Protein AF-A0A0V1NC79-F1 (afdb_monomer)

Solvent-accessible surface area (backbone atoms only — not comparable to full-atom values): 6723 Å² total; per-residue (Å²): 142,82,83,80,81,76,80,69,90,76,75,84,74,47,71,68,56,51,51,52,52,51,49,56,62,57,64,66,64,80,40,80,86,57,73,51,76,47,66,57,91,97,48,67,37,35,34,34,34,45,53,92,43,76,91,49,78,42,79,40,91,54,48,58,84,39,56,78,93,31,72,70,22,52,76,40,45,57,76,78,42,99,42,95,88,61,84,86,86,88,85,74,89,72,75,79,83,77,85,130

Mean predicted aligned error: 15.79 Å

Nearest PDB structures (foldseek):
  1pug-assembly1_A  TM=3.960E-01  e=7.313E-01  Escherichia coli
  7tve-assembly1_C  TM=4.753E-01  e=5.583E+00  Saccharomyces cerevisiae W303
  2dsy-assembly1_D  TM=3.828E-01  e=7.258E+00  Thermus thermophilus
  6lt0-assembly1_F  TM=3.603E-01  e=5.229E+00  Homo sapiens

Sequence (100 aa):
MGELMKTDNVIKYDFLSIAMFQYSLLRSVQYKYRAIVYKAPGQNTSKIILASAAGNWDDGAVPLSNIARHSFAATLEHVVQANNHIKFLAYNNVPPAVPN

pLDDT: mean 70.28, std 13.2, range [38.25, 89.56]

Radius of gyration: 26.26 Å; Cα contacts (8 Å, |Δi|>4): 69; chains: 1; bounding box: 98×27×46 Å

Structure (mmCIF, N/CA/C/O backbone):
data_AF-A0A0V1NC79-F1
#
_entry.id   AF-A0A0V1NC79-F1
#
loop_
_atom_site.group_PDB
_atom_site.id
_atom_site.type_symbol
_atom_site.label_atom_id
_atom_site.label_alt_id
_atom_site.label_comp_id
_atom_site.label_asym_id
_atom_site.label_entity_id
_atom_site.label_seq_id
_atom_site.pdbx_PDB_ins_code
_atom_site.Cartn_x
_atom_site.Cartn_y
_atom_site.Cartn_z
_atom_site.occupancy
_atom_site.B_iso_or_equiv
_atom_site.auth_seq_id
_atom_site.auth_comp_id
_atom_site.auth_asym_id
_atom_site.auth_atom_id
_atom_site.pdbx_PDB_model_num
ATOM 1 N N . MET A 1 1 ? 72.357 -9.558 -29.057 1.00 41.91 1 MET A N 1
ATOM 2 C CA . MET A 1 1 ? 71.234 -10.403 -28.605 1.00 41.91 1 MET A CA 1
ATOM 3 C C . MET A 1 1 ? 70.792 -9.872 -27.255 1.00 41.91 1 MET A C 1
ATOM 5 O O . MET A 1 1 ? 71.552 -9.978 -26.306 1.00 41.91 1 MET A O 1
ATOM 9 N N . GLY A 1 2 ? 69.648 -9.199 -27.199 1.00 38.25 2 GLY A N 1
ATOM 10 C CA . GLY A 1 2 ? 69.095 -8.633 -25.972 1.00 38.25 2 GLY A CA 1
ATOM 11 C C . GLY A 1 2 ? 67.608 -8.429 -26.199 1.00 38.25 2 GLY A C 1
ATOM 12 O O . GLY A 1 2 ? 67.208 -7.471 -26.852 1.00 38.25 2 GLY A O 1
ATOM 13 N N . GLU A 1 3 ? 66.824 -9.412 -25.783 1.00 46.59 3 GLU A N 1
ATOM 14 C CA . GLU A 1 3 ? 65.375 -9.433 -25.932 1.00 46.59 3 GLU A CA 1
ATOM 15 C C . GLU A 1 3 ? 64.769 -8.469 -24.902 1.00 46.59 3 GLU A C 1
ATOM 17 O O . GLU A 1 3 ? 64.992 -8.603 -23.698 1.00 46.59 3 GLU A O 1
ATOM 22 N N . LEU A 1 4 ? 64.060 -7.441 -25.379 1.00 51.44 4 LEU A N 1
ATOM 23 C CA . LEU A 1 4 ? 63.289 -6.537 -24.530 1.00 51.44 4 LEU A CA 1
ATOM 24 C C . LEU A 1 4 ? 62.156 -7.341 -23.888 1.00 51.44 4 LEU A C 1
ATOM 26 O O . LEU A 1 4 ? 61.233 -7.779 -24.573 1.00 51.44 4 LEU A O 1
ATOM 30 N N . MET A 1 5 ? 62.242 -7.526 -22.572 1.00 47.25 5 MET A N 1
ATOM 31 C CA . MET A 1 5 ? 61.216 -8.174 -21.762 1.00 47.25 5 MET A CA 1
ATOM 32 C C . MET A 1 5 ? 59.914 -7.368 -21.882 1.00 47.25 5 MET A C 1
ATOM 34 O O . MET A 1 5 ? 59.775 -6.277 -21.327 1.00 47.25 5 MET A O 1
ATOM 38 N N . LYS A 1 6 ? 58.978 -7.886 -22.679 1.00 54.50 6 LYS A N 1
ATOM 39 C CA . LYS A 1 6 ? 57.632 -7.344 -22.840 1.00 54.50 6 LYS A CA 1
ATOM 40 C C . LYS A 1 6 ? 56.916 -7.562 -21.513 1.00 54.50 6 LYS A C 1
ATOM 42 O O . LYS A 1 6 ? 56.674 -8.699 -21.129 1.00 54.50 6 LYS A O 1
ATOM 47 N N . THR A 1 7 ? 56.656 -6.489 -20.775 1.00 49.28 7 THR A N 1
ATOM 48 C CA . THR A 1 7 ? 55.886 -6.582 -19.538 1.00 49.28 7 THR A CA 1
ATOM 49 C C . THR A 1 7 ? 54.463 -6.979 -19.899 1.00 49.28 7 THR A C 1
ATOM 51 O O . THR A 1 7 ? 53.722 -6.232 -20.540 1.00 49.28 7 THR A O 1
ATOM 54 N N . ASP A 1 8 ? 54.128 -8.212 -19.540 1.00 50.62 8 ASP A N 1
ATOM 55 C CA . ASP A 1 8 ? 52.807 -8.781 -19.721 1.00 50.62 8 ASP A CA 1
ATOM 56 C C . ASP A 1 8 ? 51.744 -7.930 -19.029 1.00 50.62 8 ASP A C 1
ATOM 58 O O . ASP A 1 8 ? 51.993 -7.274 -18.016 1.00 50.62 8 ASP A O 1
ATOM 62 N N . ASN A 1 9 ? 50.559 -7.958 -19.634 1.00 50.66 9 ASN A N 1
ATOM 63 C CA . ASN A 1 9 ? 49.319 -7.257 -19.313 1.00 50.66 9 ASN A CA 1
ATOM 64 C C . ASN A 1 9 ? 48.863 -7.365 -17.841 1.00 50.66 9 ASN A C 1
ATOM 66 O O . ASN A 1 9 ? 47.792 -7.896 -17.544 1.00 50.66 9 ASN A O 1
ATOM 70 N N . VAL A 1 10 ? 49.612 -6.794 -16.901 1.00 47.19 10 VAL A N 1
ATOM 71 C CA . VAL A 1 10 ? 49.149 -6.560 -15.534 1.00 47.19 10 VAL A CA 1
ATOM 72 C C . VAL A 1 10 ? 48.375 -5.245 -15.531 1.00 47.19 10 VAL A C 1
ATOM 74 O O . VAL A 1 10 ? 48.900 -4.168 -15.272 1.00 47.19 10 VAL A O 1
ATOM 77 N N . ILE A 1 11 ? 47.108 -5.364 -15.921 1.00 49.88 11 ILE A N 1
ATOM 78 C CA . ILE A 1 11 ? 45.972 -4.636 -15.357 1.00 49.88 11 ILE A CA 1
ATOM 79 C C . ILE A 1 11 ? 46.233 -3.141 -15.084 1.00 49.88 11 ILE A C 1
ATOM 81 O O . ILE A 1 11 ? 46.400 -2.703 -13.948 1.00 49.88 11 ILE A O 1
ATOM 85 N N . LYS A 1 12 ? 46.179 -2.320 -16.137 1.00 48.88 12 LYS A N 1
ATOM 86 C CA . LYS A 1 12 ? 45.888 -0.886 -15.993 1.00 48.88 12 LYS A CA 1
ATOM 87 C C . LYS A 1 12 ? 44.376 -0.684 -16.048 1.00 48.88 12 LYS A C 1
ATOM 89 O O . LYS A 1 12 ? 43.850 -0.195 -17.042 1.00 48.88 12 LYS A O 1
ATOM 94 N N . TYR A 1 13 ? 43.664 -1.086 -14.997 1.00 53.34 13 TYR A N 1
ATOM 95 C CA . TYR A 1 13 ? 42.352 -0.486 -14.766 1.00 53.34 13 TYR A CA 1
ATOM 96 C C . TYR A 1 13 ? 42.608 0.938 -14.271 1.00 53.34 13 TYR A C 1
ATOM 98 O O . TYR A 1 13 ? 43.214 1.137 -13.222 1.00 53.34 13 TYR A O 1
ATOM 106 N N . ASP A 1 14 ? 42.220 1.923 -15.077 1.00 60.56 14 ASP A N 1
ATOM 107 C CA . ASP A 1 14 ? 42.331 3.343 -14.747 1.00 60.56 14 ASP A CA 1
ATOM 108 C C . ASP A 1 14 ? 41.616 3.635 -13.411 1.00 60.56 14 ASP A C 1
ATOM 110 O O . ASP A 1 14 ? 40.536 3.100 -13.145 1.00 60.56 14 ASP A O 1
ATOM 114 N N . PHE A 1 15 ? 42.198 4.490 -12.566 1.00 62.94 15 PHE A N 1
ATOM 115 C CA . PHE A 1 15 ? 41.594 4.925 -11.302 1.00 62.94 15 PHE A CA 1
ATOM 116 C C . PHE A 1 15 ? 40.206 5.539 -11.519 1.00 62.94 15 PHE A C 1
ATOM 118 O O . PHE A 1 15 ? 39.314 5.345 -10.695 1.00 62.94 15 PHE A O 1
ATOM 125 N N . LEU A 1 16 ? 39.990 6.202 -12.659 1.00 59.72 16 LEU A N 1
ATOM 126 C CA . LEU A 1 16 ? 38.669 6.674 -13.080 1.00 59.72 16 LEU A CA 1
ATOM 127 C C . LEU A 1 16 ? 37.700 5.519 -13.354 1.00 59.72 16 LEU A C 1
ATOM 129 O O . LEU A 1 16 ? 36.537 5.591 -12.969 1.00 59.72 16 LEU A O 1
ATOM 133 N N . SER A 1 17 ? 38.172 4.426 -13.955 1.00 66.69 17 SER A N 1
ATOM 134 C CA . SER A 1 17 ? 37.346 3.245 -14.238 1.00 66.69 17 SER A CA 1
ATOM 135 C C . SER A 1 17 ? 36.953 2.507 -12.956 1.00 66.69 17 SER A C 1
ATOM 137 O O . SER A 1 17 ? 35.800 2.106 -12.806 1.00 66.69 17 SER A O 1
ATOM 139 N N . ILE A 1 18 ? 37.874 2.391 -11.995 1.00 62.94 18 ILE A N 1
ATOM 140 C CA . ILE A 1 18 ? 37.599 1.796 -10.679 1.00 62.94 18 ILE A CA 1
ATOM 141 C C . ILE A 1 18 ? 36.655 2.691 -9.866 1.00 62.94 18 ILE A C 1
ATOM 143 O O . ILE A 1 18 ? 35.698 2.191 -9.279 1.00 62.94 18 ILE A O 1
ATOM 147 N N . ALA A 1 19 ? 36.863 4.010 -9.866 1.00 66.69 19 ALA A N 1
ATOM 148 C CA . ALA A 1 19 ? 35.995 4.951 -9.162 1.00 66.69 19 ALA A CA 1
ATOM 149 C C . ALA A 1 19 ? 34.573 4.977 -9.745 1.00 66.69 19 ALA A C 1
ATOM 151 O O . ALA A 1 19 ? 33.605 4.985 -8.988 1.00 66.69 19 ALA A O 1
ATOM 152 N N . MET A 1 20 ? 34.426 4.920 -11.073 1.00 67.12 20 MET A N 1
ATOM 153 C CA . MET A 1 20 ? 33.119 4.850 -11.738 1.00 67.12 20 MET A CA 1
ATOM 154 C C . MET A 1 20 ? 32.422 3.500 -11.512 1.00 67.12 20 MET A C 1
ATOM 156 O O . MET A 1 20 ? 31.210 3.469 -11.286 1.00 67.12 20 MET A O 1
ATOM 160 N N . PHE A 1 21 ? 33.171 2.391 -11.499 1.00 63.81 21 PHE A N 1
ATOM 161 C CA . PHE A 1 21 ? 32.645 1.066 -11.157 1.00 63.81 21 PHE A CA 1
ATOM 162 C C . PHE A 1 21 ? 32.185 0.999 -9.692 1.00 63.81 21 PHE A C 1
ATOM 164 O O . PHE A 1 21 ? 31.066 0.569 -9.414 1.00 63.81 21 PHE A O 1
ATOM 171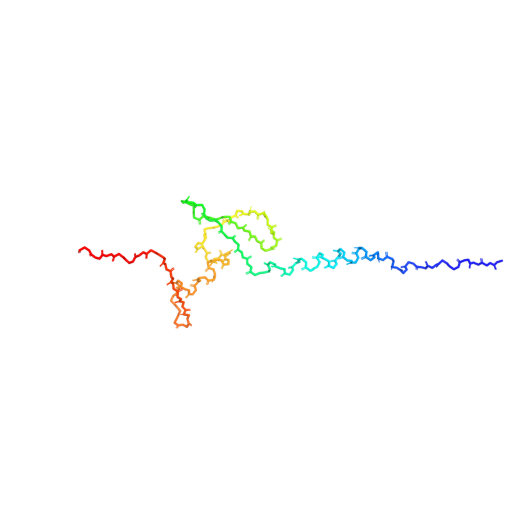 N N . GLN A 1 22 ? 32.988 1.522 -8.759 1.00 59.69 22 GLN A N 1
ATOM 172 C CA . GLN A 1 22 ? 32.642 1.630 -7.340 1.00 59.69 22 GLN A CA 1
ATOM 173 C C . GLN A 1 22 ? 31.445 2.570 -7.117 1.00 59.69 22 GLN A C 1
ATOM 175 O O . GLN A 1 22 ? 30.549 2.240 -6.343 1.00 59.69 22 GLN A O 1
ATOM 180 N N . TYR A 1 23 ? 31.378 3.710 -7.818 1.00 55.91 23 TYR A N 1
ATOM 181 C CA . TYR A 1 23 ? 30.248 4.645 -7.749 1.00 55.91 23 TYR A CA 1
ATOM 182 C C . TYR A 1 23 ? 28.941 3.995 -8.229 1.00 55.91 23 TYR A C 1
ATOM 184 O O . TYR A 1 23 ? 27.894 4.165 -7.601 1.00 55.91 23 TYR A O 1
ATOM 192 N N . SER A 1 24 ? 29.005 3.188 -9.294 1.00 61.06 24 SER A N 1
ATOM 193 C CA . SER A 1 24 ? 27.871 2.399 -9.791 1.00 61.06 24 SER A CA 1
ATOM 194 C C . SER A 1 24 ? 27.425 1.329 -8.783 1.00 61.06 24 SER A C 1
ATOM 196 O O . SER A 1 24 ? 26.231 1.199 -8.501 1.00 61.06 24 SER A O 1
ATOM 198 N N . LEU A 1 25 ? 28.377 0.632 -8.146 1.00 57.97 25 LEU A N 1
ATOM 199 C CA . LEU A 1 25 ? 28.096 -0.349 -7.091 1.00 57.97 25 LEU A CA 1
ATOM 200 C C . LEU A 1 25 ? 27.443 0.296 -5.851 1.00 57.97 25 LEU A C 1
ATOM 202 O O . LEU A 1 25 ? 26.525 -0.274 -5.261 1.00 57.97 25 LEU A O 1
ATOM 206 N N . LEU A 1 26 ? 27.882 1.504 -5.474 1.00 56.50 26 LEU A N 1
ATOM 207 C CA . LEU A 1 26 ? 27.381 2.247 -4.311 1.00 56.50 26 LEU A CA 1
ATOM 208 C C . LEU A 1 26 ? 25.991 2.868 -4.546 1.00 56.50 26 LEU A C 1
ATOM 210 O O . LEU A 1 26 ? 25.173 2.896 -3.625 1.00 56.50 26 LEU A O 1
ATOM 214 N N . ARG A 1 27 ? 25.661 3.295 -5.776 1.00 54.59 27 ARG A N 1
ATOM 215 C CA . ARG A 1 27 ? 24.330 3.847 -6.115 1.00 54.59 27 ARG A CA 1
ATOM 216 C C . ARG A 1 27 ? 23.203 2.803 -6.022 1.00 54.59 27 ARG A C 1
ATOM 218 O O . ARG A 1 27 ? 22.047 3.169 -5.823 1.00 54.59 27 ARG A O 1
ATOM 225 N N . SER A 1 28 ? 23.532 1.510 -6.075 1.00 53.75 28 SER A N 1
ATOM 226 C CA . SER A 1 28 ? 22.576 0.400 -5.914 1.00 53.75 28 SER A CA 1
ATOM 227 C C .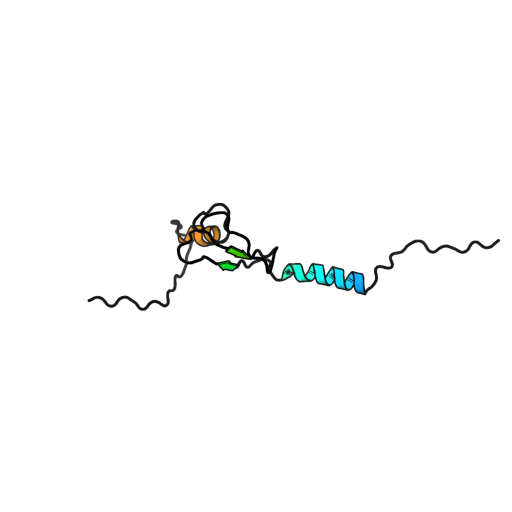 SER A 1 28 ? 22.016 0.264 -4.484 1.00 53.75 28 SER A C 1
ATOM 229 O O . SER A 1 28 ? 21.002 -0.399 -4.260 1.00 53.75 28 SER A O 1
ATOM 231 N N . VAL A 1 29 ? 22.637 0.894 -3.479 1.00 52.38 29 VAL A N 1
ATOM 232 C CA . VAL A 1 29 ? 22.267 0.692 -2.066 1.00 52.38 29 VAL A CA 1
ATOM 233 C C . VAL A 1 29 ? 21.122 1.610 -1.602 1.00 52.38 29 VAL A C 1
ATOM 235 O O . VAL A 1 29 ? 20.416 1.263 -0.657 1.00 52.38 29 VAL A O 1
ATOM 238 N N . GLN A 1 30 ? 20.859 2.738 -2.274 1.00 53.78 30 GLN A N 1
ATOM 239 C CA . GLN A 1 30 ? 20.049 3.817 -1.683 1.00 53.78 30 GLN A CA 1
ATOM 240 C C . GLN A 1 30 ? 18.514 3.685 -1.836 1.00 53.78 30 GLN A C 1
ATOM 242 O O . GLN A 1 30 ? 17.780 4.391 -1.149 1.00 53.78 30 GLN A O 1
ATOM 247 N N . TYR A 1 31 ? 17.993 2.766 -2.659 1.00 51.69 31 TYR A N 1
ATOM 248 C CA . TYR A 1 31 ? 16.537 2.648 -2.898 1.00 51.69 31 TYR A CA 1
ATOM 249 C C . TYR A 1 31 ? 15.920 1.300 -2.506 1.00 51.69 31 TYR A C 1
ATOM 251 O O . TYR A 1 31 ? 14.737 1.082 -2.743 1.00 51.69 31 TYR A O 1
ATOM 259 N N . LYS A 1 32 ? 16.679 0.402 -1.865 1.00 57.31 32 LYS A N 1
ATOM 260 C CA . LYS A 1 32 ? 16.328 -1.028 -1.757 1.00 57.31 32 LYS A CA 1
ATOM 261 C C . LYS A 1 32 ? 14.997 -1.371 -1.063 1.00 57.31 32 LYS A C 1
ATOM 263 O O . LYS A 1 32 ? 14.529 -2.488 -1.243 1.00 57.31 32 LYS A O 1
ATOM 268 N N . TYR A 1 33 ? 14.368 -0.458 -0.318 1.00 61.88 33 TYR A N 1
ATOM 269 C CA . TYR A 1 33 ? 13.229 -0.801 0.554 1.00 61.88 33 TYR A CA 1
ATOM 270 C C . TYR A 1 33 ? 11.995 0.099 0.423 1.00 61.88 33 TYR A C 1
ATOM 272 O O . TYR A 1 33 ? 11.098 0.019 1.259 1.00 61.88 33 TYR A O 1
ATOM 280 N N . ARG A 1 34 ? 11.928 0.986 -0.577 1.00 67.25 34 ARG A N 1
ATOM 281 C CA . ARG A 1 34 ? 10.789 1.908 -0.731 1.00 67.25 34 ARG A CA 1
ATOM 282 C C . ARG A 1 34 ? 10.202 1.788 -2.131 1.00 67.25 34 ARG A C 1
ATOM 284 O O . ARG A 1 34 ? 10.932 1.848 -3.113 1.00 67.25 34 ARG A O 1
ATOM 291 N N . ALA A 1 35 ? 8.884 1.646 -2.19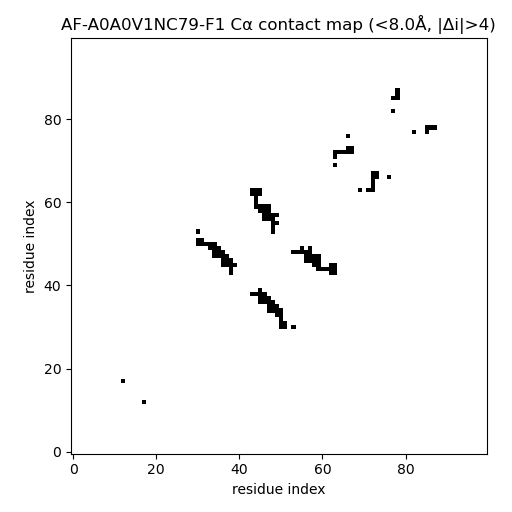9 1.00 72.44 35 ALA A N 1
ATOM 292 C CA . ALA A 1 35 ? 8.111 1.751 -3.429 1.00 72.44 35 ALA A CA 1
ATOM 293 C C . ALA A 1 35 ? 7.181 2.961 -3.318 1.00 72.44 35 ALA A C 1
ATOM 295 O O . ALA A 1 35 ? 6.656 3.244 -2.240 1.00 72.44 35 ALA A O 1
ATOM 296 N N . ILE A 1 36 ? 6.983 3.667 -4.429 1.00 77.50 36 ILE A N 1
ATOM 297 C CA . ILE A 1 36 ? 5.986 4.736 -4.535 1.00 77.50 36 ILE A CA 1
ATOM 298 C C . ILE A 1 36 ? 4.904 4.247 -5.486 1.00 77.50 36 ILE A C 1
ATOM 300 O O . ILE A 1 36 ? 5.203 3.761 -6.576 1.00 77.50 36 ILE A O 1
ATOM 304 N N . VAL A 1 37 ? 3.652 4.377 -5.059 1.00 81.00 37 VAL A N 1
ATOM 305 C CA . VAL A 1 37 ? 2.472 3.944 -5.805 1.00 81.00 37 VAL A CA 1
ATOM 306 C C . VAL A 1 37 ? 1.570 5.155 -6.016 1.00 81.00 37 VAL A C 1
ATOM 308 O O . VAL A 1 37 ? 1.241 5.855 -5.061 1.00 81.00 37 VAL A O 1
ATOM 311 N N . TYR A 1 38 ? 1.153 5.391 -7.257 1.00 84.75 38 TYR A N 1
ATOM 312 C CA . TYR A 1 38 ? 0.153 6.393 -7.613 1.00 84.75 38 TYR A CA 1
ATOM 313 C C . TYR A 1 38 ? -1.106 5.700 -8.137 1.00 84.75 38 TYR A C 1
ATOM 315 O O . TYR A 1 38 ? -1.041 4.936 -9.096 1.00 84.75 38 TYR A O 1
ATOM 323 N N . LYS A 1 39 ? -2.261 5.975 -7.531 1.00 86.44 39 LYS A N 1
ATOM 324 C CA . LYS A 1 39 ? -3.574 5.508 -7.997 1.00 86.44 39 LYS A CA 1
ATOM 325 C C . LYS A 1 39 ? -4.340 6.709 -8.544 1.00 86.44 39 LYS A C 1
ATOM 327 O O . LYS A 1 39 ? -4.605 7.650 -7.797 1.00 86.44 39 LYS A O 1
ATOM 332 N N . ALA A 1 40 ? -4.708 6.671 -9.821 1.00 86.69 40 ALA A N 1
ATOM 333 C CA . ALA A 1 40 ? -5.530 7.726 -10.399 1.00 86.69 40 ALA A CA 1
ATOM 334 C C . ALA A 1 40 ? -6.970 7.670 -9.843 1.00 86.69 40 ALA A C 1
ATOM 336 O O . ALA A 1 40 ? -7.462 6.582 -9.509 1.00 86.69 40 ALA A O 1
ATOM 337 N N . PRO A 1 41 ? -7.679 8.811 -9.764 1.00 88.38 41 PRO A N 1
ATOM 338 C CA . PRO A 1 41 ? -9.092 8.830 -9.395 1.00 88.38 41 PRO A CA 1
ATOM 339 C C . PRO A 1 41 ? -9.914 7.866 -10.265 1.00 88.38 41 PRO A C 1
ATOM 341 O O . PRO A 1 41 ? -9.776 7.849 -11.484 1.00 88.38 41 PRO A O 1
ATOM 344 N N . GLY A 1 42 ? -10.752 7.036 -9.637 1.00 87.44 42 GLY A N 1
ATOM 345 C CA . GLY A 1 42 ? -11.624 6.083 -10.337 1.00 87.44 42 GLY A CA 1
ATOM 346 C C . GLY A 1 42 ? -10.950 4.821 -10.901 1.00 87.44 42 GLY A C 1
ATOM 347 O O . GLY A 1 42 ? -11.652 3.959 -11.419 1.00 87.44 42 GLY A O 1
ATOM 348 N N . GLN A 1 43 ? -9.626 4.654 -10.787 1.00 84.94 43 GLN A N 1
ATOM 349 C CA . GLN A 1 43 ? -8.926 3.462 -11.291 1.00 84.94 43 GLN A CA 1
ATOM 350 C C . GLN A 1 43 ? -8.556 2.497 -10.172 1.00 84.94 43 GLN A C 1
ATOM 352 O O . GLN A 1 43 ? -7.976 2.917 -9.180 1.00 84.94 43 GLN A O 1
ATOM 357 N N . ASN A 1 44 ? -8.828 1.198 -10.325 1.00 82.62 44 ASN A N 1
ATOM 358 C CA . ASN A 1 44 ? -8.462 0.171 -9.332 1.00 82.62 44 ASN A CA 1
ATOM 359 C C . ASN A 1 44 ? -6.996 -0.282 -9.411 1.00 82.62 44 ASN A C 1
ATOM 361 O O . ASN A 1 44 ? -6.466 -0.807 -8.430 1.00 82.62 44 ASN A O 1
ATOM 365 N N . THR A 1 45 ? -6.354 -0.042 -10.550 1.00 83.56 45 THR A N 1
ATOM 366 C CA . THR A 1 45 ? -4.924 -0.243 -10.794 1.00 83.56 45 THR A CA 1
ATOM 367 C C . THR A 1 45 ? -4.123 1.010 -10.415 1.00 83.56 45 THR A C 1
ATOM 369 O O . THR A 1 45 ? -4.687 2.061 -10.099 1.00 83.56 45 THR A O 1
ATOM 372 N N . SER A 1 46 ? -2.797 0.899 -10.404 1.00 80.00 46 SER A N 1
ATOM 373 C CA . SER A 1 46 ? -1.881 1.987 -10.039 1.00 80.00 46 SER A CA 1
ATOM 374 C C . SER A 1 46 ? -0.753 2.134 -11.052 1.00 80.00 46 SER A C 1
ATOM 376 O O . SER A 1 46 ? -0.560 1.252 -11.871 1.00 80.00 46 SER A O 1
ATOM 378 N N . LYS A 1 47 ? 0.052 3.188 -10.947 1.00 81.31 47 LYS A N 1
ATOM 379 C CA . LYS A 1 47 ? 1.421 3.228 -11.474 1.00 81.31 47 LYS A CA 1
ATOM 380 C C . LYS A 1 47 ? 2.413 3.069 -10.324 1.00 81.31 47 LYS A C 1
ATOM 382 O O . LYS A 1 47 ? 2.136 3.541 -9.219 1.00 81.31 47 LYS A O 1
ATOM 387 N N . ILE A 1 48 ? 3.542 2.404 -10.556 1.00 76.12 48 ILE A N 1
ATOM 388 C CA . ILE A 1 48 ? 4.545 2.113 -9.521 1.00 76.12 48 ILE A CA 1
ATOM 389 C C . ILE A 1 48 ? 5.943 2.553 -9.956 1.00 76.12 48 ILE A C 1
ATOM 391 O O . ILE A 1 48 ? 6.331 2.370 -11.106 1.00 76.12 48 ILE A O 1
ATOM 395 N N . ILE A 1 49 ? 6.708 3.117 -9.019 1.00 73.12 49 ILE A N 1
ATOM 396 C CA . ILE A 1 49 ? 8.158 3.287 -9.158 1.00 73.12 49 ILE A CA 1
ATOM 397 C C . ILE A 1 49 ? 8.826 2.155 -8.382 1.00 73.12 49 ILE A C 1
ATOM 399 O O . ILE A 1 49 ? 8.675 2.053 -7.159 1.00 73.12 49 ILE A O 1
ATOM 403 N N . LEU A 1 50 ? 9.563 1.304 -9.095 1.00 67.69 50 LEU A N 1
ATOM 404 C CA . LEU A 1 50 ? 10.315 0.198 -8.508 1.00 67.69 50 LEU A CA 1
ATOM 405 C C . LEU A 1 50 ? 11.715 0.660 -8.096 1.00 67.69 50 LEU A C 1
ATOM 407 O O . LEU A 1 50 ? 12.359 1.437 -8.798 1.00 67.69 50 LEU A O 1
ATOM 411 N N . ALA A 1 51 ? 12.222 0.123 -6.984 1.00 62.06 51 ALA A N 1
ATOM 412 C CA . ALA A 1 51 ? 13.580 0.394 -6.501 1.00 62.06 51 ALA A CA 1
ATOM 413 C C . ALA A 1 51 ? 14.667 0.080 -7.549 1.00 62.06 51 ALA A C 1
ATOM 415 O O . ALA A 1 51 ? 15.702 0.740 -7.587 1.00 62.06 51 ALA A O 1
ATOM 416 N N . SER A 1 52 ? 14.418 -0.913 -8.409 1.00 61.53 52 SER A N 1
ATOM 417 C CA . SER A 1 52 ? 15.296 -1.319 -9.513 1.00 61.53 52 SER A CA 1
ATOM 418 C C . SER A 1 52 ? 15.210 -0.417 -10.750 1.00 61.53 52 SER A C 1
ATOM 420 O O . SER A 1 52 ? 16.036 -0.557 -11.646 1.00 61.53 52 SER A O 1
ATOM 422 N N . ALA A 1 53 ? 14.231 0.489 -10.814 1.00 62.19 53 ALA A N 1
ATOM 423 C CA . ALA A 1 53 ? 13.959 1.365 -11.953 1.00 62.19 53 ALA A CA 1
ATOM 424 C C . ALA A 1 53 ? 13.543 2.768 -11.473 1.00 62.19 53 ALA A C 1
ATOM 426 O O . ALA A 1 53 ? 12.478 3.287 -11.816 1.00 62.19 53 ALA A O 1
ATOM 427 N N . ALA A 1 54 ? 14.383 3.377 -10.631 1.00 59.66 54 ALA A N 1
ATOM 428 C CA . ALA A 1 54 ? 14.145 4.716 -10.107 1.00 59.66 54 ALA A CA 1
ATOM 429 C C . ALA A 1 54 ? 13.980 5.731 -11.255 1.00 59.66 54 ALA A C 1
ATOM 431 O O . ALA A 1 54 ? 14.889 5.913 -12.061 1.00 59.66 54 ALA A O 1
ATOM 432 N N . GLY A 1 55 ? 12.825 6.400 -11.306 1.00 60.66 55 GLY A N 1
ATOM 433 C CA . GLY A 1 55 ? 12.532 7.465 -12.274 1.00 60.66 55 GLY A CA 1
ATOM 434 C C . GLY A 1 55 ? 11.521 7.105 -13.365 1.00 60.66 55 GLY A C 1
ATOM 435 O O . GLY A 1 55 ? 10.939 8.021 -13.941 1.00 60.66 55 GLY A O 1
ATOM 436 N N . ASN A 1 56 ? 11.232 5.818 -13.591 1.00 73.94 56 ASN A N 1
ATOM 437 C CA . ASN A 1 56 ? 10.224 5.403 -14.568 1.00 73.94 56 ASN A CA 1
ATOM 438 C C . ASN A 1 56 ? 8.964 4.898 -13.860 1.00 73.94 56 ASN A C 1
ATOM 440 O O . ASN A 1 56 ? 9.032 4.062 -12.960 1.00 73.94 56 ASN A O 1
ATOM 444 N N . TRP A 1 57 ? 7.812 5.414 -14.286 1.00 74.06 57 TRP A N 1
ATOM 445 C CA . TRP A 1 57 ? 6.513 4.912 -13.857 1.00 74.06 57 TRP A CA 1
ATOM 446 C C . TRP A 1 57 ? 6.145 3.693 -14.693 1.00 74.06 57 TRP A C 1
ATOM 448 O O . TRP A 1 57 ? 5.970 3.819 -15.903 1.00 74.06 57 TRP A O 1
A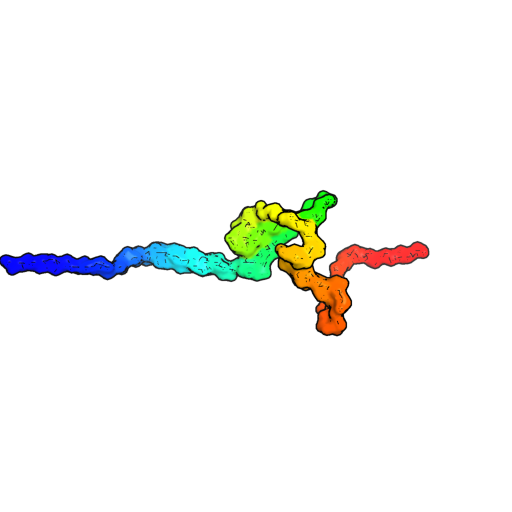TOM 458 N N . ASP A 1 58 ? 6.008 2.546 -14.037 1.00 73.69 58 ASP A N 1
ATOM 459 C CA . ASP A 1 58 ? 5.502 1.323 -14.654 1.00 73.69 58 ASP A CA 1
ATOM 460 C C . ASP A 1 58 ? 4.000 1.173 -14.388 1.00 73.69 58 ASP A C 1
ATOM 462 O O . ASP A 1 58 ? 3.481 1.658 -13.372 1.00 73.69 58 ASP A O 1
ATOM 466 N N . ASP A 1 59 ? 3.295 0.508 -15.297 1.00 74.88 59 ASP A N 1
ATOM 467 C CA . ASP A 1 59 ? 1.877 0.224 -15.132 1.00 74.88 59 ASP A CA 1
ATOM 468 C C . ASP A 1 59 ? 1.688 -0.914 -14.118 1.00 74.88 59 ASP A C 1
ATOM 470 O O . ASP A 1 59 ? 2.253 -2.003 -14.211 1.00 74.88 59 ASP A O 1
ATOM 474 N N . GLY A 1 60 ? 0.855 -0.671 -13.112 1.00 72.19 60 GLY A N 1
ATOM 475 C CA . GLY A 1 60 ? 0.440 -1.678 -12.147 1.00 72.19 60 GLY A CA 1
ATOM 476 C C . GLY A 1 60 ? -0.466 -2.695 -12.828 1.00 72.19 60 GLY A C 1
ATOM 477 O O . GLY A 1 60 ? -1.631 -2.414 -13.100 1.00 72.19 60 GLY A O 1
ATOM 478 N N . ALA A 1 61 ? 0.079 -3.883 -13.082 1.00 64.94 61 ALA A N 1
ATOM 479 C CA . ALA A 1 61 ? -0.564 -4.928 -13.876 1.00 64.94 61 ALA A CA 1
ATOM 480 C C . ALA A 1 61 ? -1.870 -5.494 -13.281 1.00 64.94 61 ALA A C 1
ATOM 482 O O . ALA A 1 61 ? -2.626 -6.148 -13.998 1.00 64.94 61 ALA A O 1
ATOM 483 N N . VAL A 1 62 ? -2.143 -5.294 -11.983 1.00 76.69 62 VAL A N 1
ATOM 484 C CA . VAL A 1 62 ? -3.338 -5.819 -11.297 1.00 76.69 62 VAL A CA 1
ATOM 485 C C . VAL A 1 62 ? -3.897 -4.806 -10.274 1.00 76.69 62 VAL A C 1
ATOM 487 O O . VAL A 1 62 ? -3.228 -3.823 -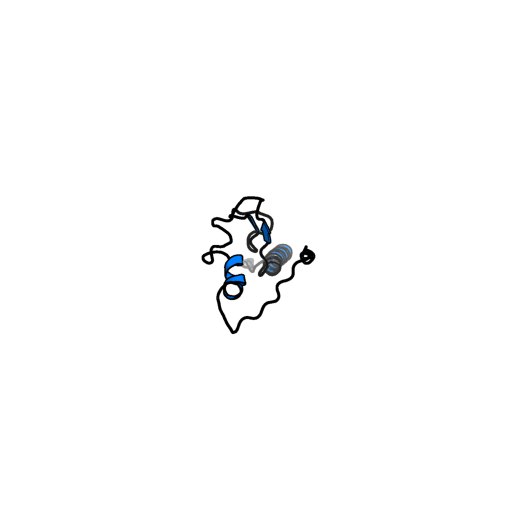9.949 1.00 76.69 62 VAL A O 1
ATOM 490 N N . PRO A 1 63 ? -5.143 -4.980 -9.785 1.00 82.50 63 PRO A N 1
ATOM 491 C CA . PRO A 1 63 ? -5.706 -4.116 -8.748 1.00 82.50 63 PRO A CA 1
ATOM 492 C C . PRO A 1 63 ? -4.886 -4.132 -7.453 1.00 82.50 63 PRO A C 1
ATOM 494 O O . PRO A 1 63 ? -4.448 -5.192 -7.011 1.00 82.50 63 PRO A O 1
ATOM 497 N N . LEU A 1 64 ? -4.767 -2.977 -6.787 1.00 77.31 64 LEU A N 1
ATOM 498 C CA . LEU A 1 64 ? -3.994 -2.837 -5.539 1.00 77.31 64 LEU A CA 1
ATOM 499 C C . LEU A 1 64 ? -4.495 -3.698 -4.372 1.00 7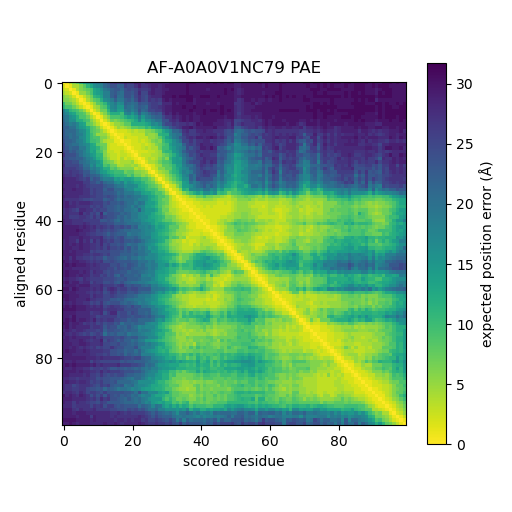7.31 64 LEU A C 1
ATOM 501 O O . LEU A 1 64 ? -3.751 -3.918 -3.424 1.00 77.31 64 LEU A O 1
ATOM 505 N N . SER A 1 65 ? -5.744 -4.162 -4.419 1.00 76.81 65 SER A N 1
ATOM 506 C CA . SER A 1 65 ? -6.321 -5.070 -3.423 1.00 76.81 65 SER A CA 1
ATOM 507 C C . SER A 1 65 ? -5.912 -6.533 -3.625 1.00 76.81 65 SER A C 1
ATOM 509 O O . SER A 1 65 ? -6.238 -7.374 -2.792 1.00 76.81 65 SER A O 1
ATOM 511 N N . ASN A 1 66 ? -5.243 -6.867 -4.733 1.00 79.25 66 ASN A N 1
ATOM 512 C CA . ASN A 1 66 ? -4.784 -8.223 -4.990 1.00 79.25 66 ASN A CA 1
ATOM 513 C C . ASN A 1 66 ? -3.548 -8.534 -4.135 1.00 79.25 66 ASN A C 1
ATOM 515 O O . ASN A 1 66 ? -2.485 -7.946 -4.334 1.00 79.25 66 ASN A O 1
ATOM 519 N N . ILE A 1 67 ? -3.695 -9.476 -3.201 1.00 69.06 67 ILE A N 1
ATOM 520 C CA . ILE A 1 67 ? -2.618 -9.949 -2.317 1.00 69.06 67 ILE A CA 1
ATOM 521 C C . ILE A 1 67 ? -1.486 -10.569 -3.141 1.00 69.06 67 ILE A C 1
ATOM 523 O O . ILE A 1 67 ? -0.304 -10.339 -2.881 1.00 69.06 67 ILE A O 1
ATOM 527 N N . ALA A 1 68 ? -1.837 -11.317 -4.189 1.00 66.50 68 ALA A N 1
ATOM 528 C CA . ALA A 1 68 ? -0.850 -11.876 -5.089 1.00 66.50 68 ALA A CA 1
ATOM 529 C C . ALA A 1 68 ?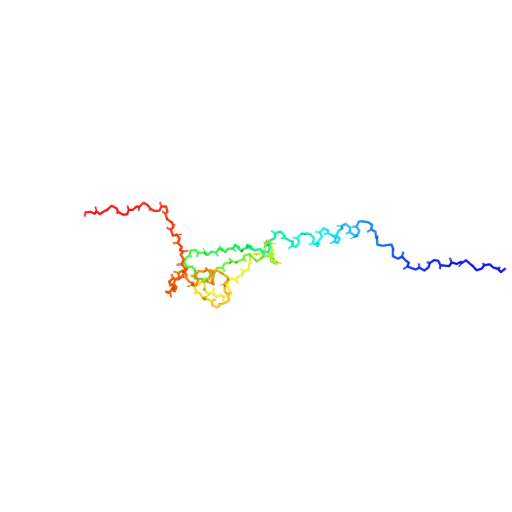 -0.241 -10.753 -5.946 1.00 66.50 68 ALA A C 1
ATOM 531 O O . ALA A 1 68 ? -0.951 -10.069 -6.680 1.00 66.50 68 ALA A O 1
ATOM 532 N N . ARG A 1 69 ? 1.097 -10.646 -5.919 1.00 64.94 69 ARG A N 1
ATOM 533 C CA . ARG A 1 69 ? 1.943 -9.782 -6.776 1.00 64.94 69 ARG A CA 1
ATOM 534 C C . ARG A 1 69 ? 2.137 -8.317 -6.349 1.00 64.94 69 ARG A C 1
ATOM 536 O O . ARG A 1 69 ? 2.869 -7.616 -7.044 1.00 64.94 69 ARG A O 1
ATOM 543 N N . HIS A 1 70 ? 1.601 -7.856 -5.213 1.00 69.50 70 HIS A N 1
ATOM 544 C CA . HIS A 1 70 ? 1.873 -6.498 -4.711 1.00 69.50 70 HIS A CA 1
ATOM 545 C C . HIS A 1 70 ? 2.429 -6.469 -3.288 1.00 69.50 70 HIS A C 1
ATOM 547 O O . HIS A 1 70 ? 1.794 -6.946 -2.352 1.00 69.50 70 HIS A O 1
ATOM 553 N N . SER A 1 71 ? 3.564 -5.782 -3.107 1.00 71.38 71 SER A N 1
ATOM 554 C CA . SER A 1 71 ? 4.093 -5.460 -1.777 1.00 71.38 71 SER A CA 1
ATOM 555 C C . SER A 1 71 ? 3.124 -4.595 -0.965 1.00 71.38 71 SER A C 1
ATOM 557 O O . SER A 1 71 ? 3.065 -4.749 0.245 1.00 71.38 71 SER A O 1
ATOM 559 N N . PHE A 1 72 ? 2.310 -3.749 -1.611 1.00 74.38 72 PHE A N 1
ATOM 560 C CA . PHE A 1 72 ? 1.295 -2.933 -0.935 1.00 74.38 72 PHE A CA 1
ATOM 561 C C . PHE A 1 72 ? 0.222 -3.788 -0.237 1.00 74.38 72 PHE A C 1
ATOM 563 O O . PHE A 1 72 ? 0.054 -3.688 0.978 1.00 74.38 72 PHE A O 1
ATOM 570 N N . ALA A 1 73 ? -0.455 -4.678 -0.971 1.00 76.25 73 ALA A N 1
ATOM 571 C CA . ALA A 1 73 ? -1.452 -5.579 -0.389 1.00 76.25 73 ALA A CA 1
ATOM 572 C C . ALA A 1 73 ? -0.822 -6.540 0.630 1.00 76.25 73 ALA A C 1
ATOM 574 O O . ALA A 1 73 ? -1.374 -6.719 1.710 1.00 76.25 73 ALA A O 1
ATOM 575 N N . ALA A 1 74 ? 0.364 -7.083 0.329 1.00 77.06 74 ALA A N 1
ATOM 576 C CA . ALA A 1 74 ? 1.088 -7.972 1.237 1.00 77.06 74 ALA A CA 1
ATOM 577 C C . ALA A 1 74 ? 1.450 -7.290 2.570 1.00 77.06 74 ALA A C 1
ATOM 579 O O . ALA A 1 74 ? 1.295 -7.889 3.629 1.00 77.06 74 ALA A O 1
ATOM 580 N N . THR A 1 75 ? 1.868 -6.016 2.558 1.00 75.25 75 THR A N 1
ATOM 581 C CA . THR A 1 75 ? 2.162 -5.282 3.806 1.00 75.25 75 THR A CA 1
ATOM 582 C C . THR A 1 75 ? 0.931 -5.057 4.683 1.00 75.25 75 THR A C 1
ATOM 584 O O . THR A 1 75 ? 1.071 -4.919 5.896 1.00 75.25 75 THR A O 1
ATOM 587 N N . LEU A 1 76 ? -0.266 -5.027 4.090 1.00 81.38 76 LEU A N 1
ATOM 588 C CA . LEU A 1 76 ? -1.530 -4.820 4.798 1.00 81.38 76 LEU A CA 1
ATOM 589 C C . LEU A 1 76 ? -2.305 -6.120 5.030 1.00 81.38 76 LEU A C 1
ATOM 591 O O . LEU A 1 76 ? -3.366 -6.074 5.645 1.00 81.38 76 LEU A O 1
ATOM 595 N N . GLU A 1 77 ? -1.801 -7.269 4.577 1.00 83.50 77 GLU A N 1
ATOM 596 C CA . GLU A 1 77 ? -2.544 -8.530 4.565 1.00 83.50 77 GLU A CA 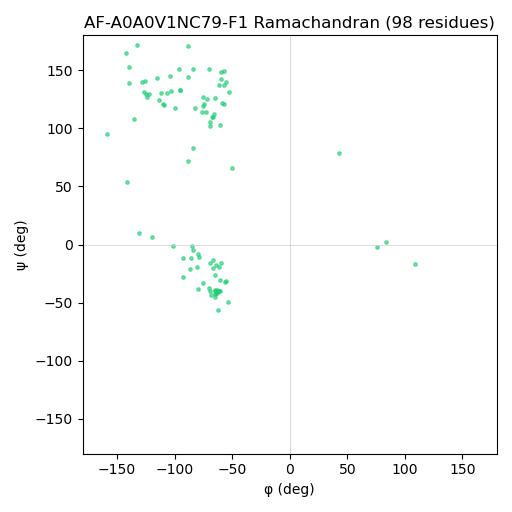1
ATOM 597 C C . GLU A 1 77 ? -3.105 -8.877 5.951 1.00 83.50 77 GLU A C 1
ATOM 599 O O . GLU A 1 77 ? -4.306 -9.089 6.103 1.00 83.50 77 GLU A O 1
ATOM 604 N N . HIS A 1 78 ? -2.268 -8.822 6.987 1.00 81.88 78 HIS A N 1
ATOM 605 C CA . HIS A 1 78 ? -2.699 -9.102 8.358 1.00 81.88 78 HIS A CA 1
ATOM 606 C C . HIS A 1 78 ? -3.322 -7.906 9.098 1.00 81.88 78 HIS A C 1
ATOM 608 O O . HIS A 1 78 ? -3.720 -8.050 10.250 1.00 81.88 78 HIS A O 1
ATOM 614 N N . VAL A 1 79 ? -3.389 -6.731 8.466 1.00 82.50 79 VAL A N 1
ATOM 615 C CA . VAL A 1 79 ? -4.193 -5.595 8.949 1.00 82.50 79 VAL A CA 1
ATOM 616 C C . VAL A 1 79 ? -5.661 -5.806 8.573 1.00 82.50 79 VAL A C 1
ATOM 618 O O . VAL A 1 79 ? -6.548 -5.487 9.359 1.00 82.50 79 VAL A O 1
ATOM 621 N N . VAL A 1 80 ? -5.920 -6.350 7.377 1.00 78.50 80 VAL A N 1
ATOM 622 C CA . VAL A 1 80 ? -7.282 -6.589 6.868 1.00 78.50 80 VAL A CA 1
ATOM 623 C C . VAL A 1 80 ? -7.820 -7.987 7.183 1.00 78.50 80 VAL A C 1
ATOM 625 O O . VAL A 1 80 ? -9.030 -8.156 7.306 1.00 78.50 80 VAL A O 1
ATOM 628 N N . GLN A 1 81 ? -6.952 -8.992 7.322 1.00 80.50 81 GLN A N 1
ATOM 629 C CA . GLN A 1 81 ? -7.328 -10.334 7.774 1.00 80.50 81 GLN A CA 1
ATOM 630 C C . GLN A 1 81 ? -7.367 -10.410 9.307 1.00 80.50 81 GLN A C 1
ATOM 632 O O . GLN A 1 81 ? -6.610 -9.732 9.999 1.00 80.50 81 GLN A O 1
ATOM 637 N N . ALA A 1 82 ? -8.207 -11.293 9.851 1.00 78.62 82 ALA A N 1
ATOM 638 C CA . ALA A 1 82 ? -8.261 -11.538 11.289 1.00 78.62 82 ALA A CA 1
ATOM 639 C C . ALA A 1 82 ? -6.978 -12.243 11.774 1.00 78.62 82 ALA A C 1
ATOM 641 O O . ALA A 1 82 ? -6.816 -13.450 11.597 1.00 78.62 82 ALA A O 1
ATOM 642 N N . ASN A 1 83 ? -6.065 -11.491 12.397 1.00 84.69 83 ASN A N 1
ATOM 643 C CA . ASN A 1 83 ? -4.860 -12.017 13.037 1.00 84.69 83 ASN A CA 1
ATOM 644 C C . ASN A 1 83 ? -4.657 -11.374 14.419 1.00 84.69 83 ASN A C 1
ATOM 646 O O . ASN A 1 83 ? -4.251 -10.220 14.530 1.00 84.69 83 ASN A O 1
ATOM 650 N N . ASN A 1 84 ? -4.882 -12.152 15.482 1.00 83.75 84 ASN A N 1
ATOM 651 C CA . ASN A 1 84 ? -4.849 -11.667 16.868 1.00 83.75 84 ASN A CA 1
ATOM 652 C C . ASN A 1 84 ? -3.456 -11.226 17.362 1.00 83.75 84 ASN A C 1
ATOM 654 O O . ASN A 1 84 ? -3.354 -10.602 18.417 1.00 83.75 84 ASN A O 1
ATOM 658 N N . HIS A 1 85 ? -2.382 -11.550 16.637 1.00 89.12 85 HIS A N 1
ATOM 659 C CA . HIS A 1 85 ? -1.016 -11.166 17.007 1.00 89.12 85 HIS A CA 1
ATOM 660 C C . HIS A 1 85 ? -0.565 -9.850 16.368 1.00 89.12 85 HIS A C 1
ATOM 662 O O . HIS A 1 85 ? 0.466 -9.301 16.759 1.00 89.12 85 HIS A O 1
ATOM 668 N N . ILE A 1 86 ? -1.319 -9.334 15.398 1.00 84.19 86 ILE A N 1
ATOM 669 C CA . ILE A 1 86 ? -0.978 -8.108 14.686 1.00 84.19 86 ILE A CA 1
ATOM 670 C C . ILE A 1 86 ? -1.692 -6.926 15.334 1.00 84.19 86 ILE A C 1
ATOM 672 O O . ILE A 1 86 ? -2.878 -6.972 15.645 1.00 84.19 86 ILE A O 1
ATOM 676 N N . LYS A 1 87 ? -0.934 -5.851 15.560 1.00 85.31 87 LYS A N 1
ATOM 677 C CA . LYS A 1 87 ? -1.415 -4.598 16.144 1.00 85.31 87 LYS A CA 1
ATOM 678 C C . LYS A 1 87 ? -1.070 -3.466 15.189 1.00 85.31 87 LYS A C 1
ATOM 680 O O . LYS A 1 87 ? 0.079 -3.352 14.772 1.00 85.31 87 LYS A O 1
ATOM 685 N N . PHE A 1 88 ? -2.045 -2.628 14.864 1.00 85.94 88 PHE A N 1
ATOM 686 C CA . PHE A 1 88 ? -1.854 -1.468 14.000 1.00 85.94 88 PHE A CA 1
ATOM 687 C C . PHE A 1 88 ? -2.648 -0.270 14.526 1.00 85.94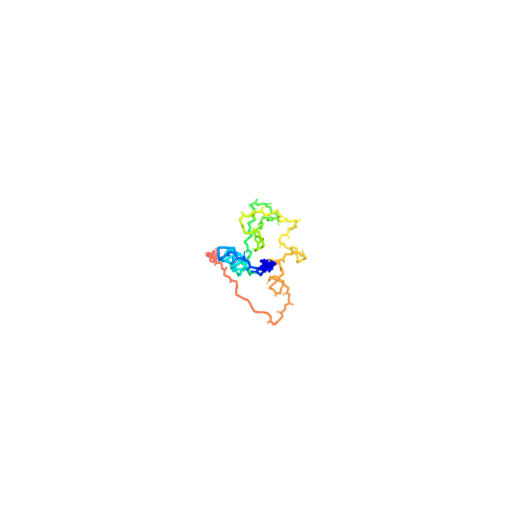 88 PHE A C 1
ATOM 689 O O . PHE A 1 88 ? -3.664 -0.431 15.200 1.00 85.94 88 PHE A O 1
ATOM 696 N N . LEU A 1 89 ? -2.171 0.934 14.212 1.00 89.56 89 LEU A N 1
ATOM 697 C CA . LEU A 1 89 ? -2.875 2.189 14.453 1.00 89.56 89 LEU A CA 1
ATOM 698 C C . LEU A 1 89 ? -3.293 2.758 13.096 1.00 89.56 89 LEU A C 1
ATOM 700 O O . LEU A 1 89 ? -2.437 3.022 12.253 1.00 89.56 89 LEU A O 1
ATOM 704 N N . ALA A 1 90 ? -4.591 2.964 12.894 1.00 87.69 90 ALA A N 1
ATOM 705 C CA . ALA A 1 90 ? -5.099 3.726 11.762 1.00 87.69 90 ALA A CA 1
ATOM 706 C C . ALA A 1 90 ? -5.340 5.175 12.199 1.00 87.69 90 ALA A C 1
ATOM 708 O O . ALA A 1 90 ? -5.936 5.423 13.246 1.00 87.69 90 ALA A O 1
ATOM 709 N N . TYR A 1 91 ? -4.880 6.126 11.392 1.00 87.69 91 TYR A N 1
ATOM 710 C CA . TYR A 1 91 ? -5.085 7.550 11.623 1.00 87.69 91 TYR A CA 1
ATOM 711 C C . TYR A 1 91 ? -5.730 8.186 10.394 1.00 87.69 91 TYR A C 1
ATOM 713 O O . TYR A 1 91 ? -5.389 7.846 9.262 1.00 87.69 91 TYR A O 1
ATOM 721 N N . ASN A 1 92 ? -6.656 9.113 10.627 1.00 85.12 92 ASN A N 1
ATOM 722 C CA . ASN A 1 92 ? -7.308 9.898 9.590 1.00 85.12 92 ASN A CA 1
ATOM 723 C C . ASN A 1 92 ? -7.457 11.349 10.073 1.00 85.12 92 ASN A C 1
ATOM 725 O O . ASN A 1 92 ? -7.801 11.580 11.229 1.00 85.12 92 ASN A O 1
ATOM 729 N N . ASN A 1 93 ? -7.214 12.317 9.189 1.00 89.50 93 ASN A N 1
ATOM 730 C CA . ASN A 1 93 ? -7.371 13.747 9.468 1.00 89.50 93 ASN A CA 1
ATOM 731 C C . ASN A 1 93 ? -8.811 14.255 9.278 1.00 89.50 93 ASN A C 1
ATOM 733 O O . ASN A 1 93 ? -9.071 15.430 9.530 1.00 89.50 93 ASN A O 1
ATOM 737 N N . VAL A 1 94 ? -9.736 13.411 8.809 1.00 89.00 94 VAL A N 1
ATOM 738 C CA . VAL A 1 94 ? -11.157 13.772 8.707 1.00 89.00 94 VAL A CA 1
ATOM 739 C C . VAL A 1 94 ? -11.714 13.987 10.120 1.00 89.00 94 VAL A C 1
ATOM 741 O O . VAL A 1 94 ? -11.572 13.089 10.956 1.00 89.00 94 VAL A O 1
ATOM 744 N N . PRO A 1 95 ? -12.332 15.148 10.413 1.00 85.88 95 PRO A N 1
ATOM 745 C CA . PRO A 1 95 ? -12.922 15.390 11.722 1.00 85.88 95 PRO A CA 1
ATOM 746 C C . PRO A 1 95 ? -14.013 14.348 12.014 1.00 85.88 95 PRO A C 1
ATOM 748 O O . PRO A 1 95 ? -14.681 13.887 11.082 1.00 85.88 95 PRO A O 1
ATOM 751 N N . PRO A 1 96 ? -14.217 13.963 13.286 1.00 82.62 96 PRO A N 1
ATOM 752 C CA . PRO A 1 96 ? -15.293 13.049 13.639 1.00 82.62 96 PRO A CA 1
ATOM 753 C C . PRO A 1 96 ? -16.631 13.629 13.174 1.00 82.62 96 PRO A C 1
ATOM 755 O O . PRO A 1 96 ? -16.881 14.827 13.328 1.00 82.62 96 PRO A O 1
ATOM 758 N N . ALA A 1 97 ? -17.485 12.782 12.595 1.00 83.00 97 ALA A N 1
ATOM 759 C CA . ALA A 1 97 ? -18.841 13.186 12.258 1.00 83.00 97 ALA A CA 1
ATOM 760 C C . ALA A 1 97 ? -19.546 13.628 13.547 1.00 83.00 97 ALA A C 1
ATOM 762 O O . ALA A 1 97 ? -19.615 12.860 14.508 1.00 83.00 97 ALA A O 1
ATOM 763 N N . VAL A 1 98 ? -20.031 14.868 13.578 1.00 73.00 98 VAL A N 1
ATOM 764 C CA . VAL A 1 98 ? -20.879 15.348 14.670 1.00 73.00 98 VAL A CA 1
ATOM 765 C C . VAL A 1 98 ? -22.253 14.702 14.466 1.00 73.00 98 VAL A C 1
ATOM 767 O O . VAL A 1 98 ? -22.816 14.864 13.383 1.00 73.00 98 VAL A O 1
ATOM 770 N N . PRO A 1 99 ? -22.778 13.924 15.430 1.00 75.31 99 PRO A N 1
ATOM 771 C CA . PRO A 1 99 ? -24.138 13.407 15.336 1.00 75.31 99 PRO A CA 1
ATOM 772 C C . PRO A 1 99 ? -25.137 14.571 15.285 1.00 75.31 99 PRO A C 1
ATOM 774 O O . PRO A 1 99 ? -24.977 15.533 16.039 1.00 75.31 99 PRO A O 1
ATOM 777 N N . ASN A 1 100 ? -26.137 14.473 14.406 1.00 65.12 100 ASN A N 1
ATOM 778 C CA . ASN A 1 100 ? -27.275 15.400 14.355 1.00 65.12 100 ASN A CA 1
ATOM 779 C C . ASN A 1 100 ? -28.319 15.051 15.416 1.00 65.12 100 ASN A C 1
ATOM 781 O O . ASN A 1 100 ? -28.538 13.836 15.632 1.00 65.12 100 ASN A O 1
#

Secondary structure (DSSP, 8-state):
--------------HHHHHHHHHHHHHTTTTTT--EEE--TT-SS-EEE-GGGTT-PEE--S-TT-STT-HHHHHHHHHHS--TT--------SPPPPP-

Foldseek 3Di:
DDDDPDPPDPDPPDPVNVVVVVVVVVLLPPQQPDKDWADDPPDQWIWIDDSVHHPDTDTRPDGLCDCPPDPNNVVCVCVPDDDPVDDDDDDDPDDPDDDD